Protein AF-A0AAW1V9N7-F1 (afdb_monomer_lite)

Secondary structure (DSSP, 8-state):
----------GGGGT-SS-----------HHHHHHHHHHHHHHHHTT-SEEEEETTEEEEESSTTSPEEE--SHHHHHHTS-TT-------------

pLDDT: mean 79.43, std 17.65, range [34.47, 94.75]

Organism: NCBI:txid420089

Foldseek 3Di:
DDPDDDDQDFVVVVPDPDGDHDDDDDDDDPQRVVQLVVLVVLCVVVVWPDWDDDPNWTWTHRDPPGDIDTPPDVVSSVVPDPPPDDDDDDPPDDDDD

Structure (mmCIF, N/CA/C/O backbone):
data_AF-A0AAW1V9N7-F1
#
_entry.id   AF-A0AAW1V9N7-F1
#
loop_
_atom_site.group_PDB
_atom_site.id
_atom_site.type_symbol
_atom_site.label_atom_id
_atom_site.label_alt_id
_atom_site.label_comp_id
_atom_site.label_asym_id
_atom_site.label_entity_id
_atom_site.label_seq_id
_atom_site.pdbx_PDB_ins_code
_atom_site.Cartn_x
_atom_site.Cartn_y
_atom_site.Cartn_z
_atom_site.occupancy
_atom_site.B_iso_or_equiv
_atom_site.auth_seq_id
_atom_site.auth_comp_id
_atom_site.auth_asym_id
_atom_site.auth_atom_id
_atom_site.pdbx_PDB_model_num
ATOM 1 N N . MET A 1 1 ? -7.990 -25.483 -17.484 1.00 49.41 1 MET A N 1
ATOM 2 C CA . MET A 1 1 ? -7.209 -24.223 -17.554 1.00 49.41 1 MET A CA 1
ATOM 3 C C . MET A 1 1 ? -5.868 -24.435 -16.861 1.00 49.41 1 MET A C 1
ATOM 5 O O . MET A 1 1 ? -5.858 -24.711 -15.670 1.00 49.41 1 MET A O 1
ATOM 9 N N . ARG A 1 2 ? -4.748 -24.398 -17.596 1.00 61.03 2 ARG A N 1
ATOM 10 C CA . ARG A 1 2 ? -3.393 -24.597 -17.045 1.00 61.03 2 ARG A CA 1
ATOM 11 C C . ARG A 1 2 ? -2.951 -23.298 -16.363 1.00 61.03 2 ARG A C 1
ATOM 13 O O . ARG A 1 2 ? -2.972 -22.249 -17.003 1.00 61.03 2 ARG A O 1
ATOM 20 N N . ALA A 1 3 ? -2.594 -23.341 -15.080 1.00 64.31 3 ALA A N 1
ATOM 21 C CA . ALA A 1 3 ? -2.086 -22.161 -14.382 1.00 64.31 3 ALA A CA 1
ATOM 22 C C . ALA A 1 3 ? -0.810 -21.651 -15.079 1.00 64.31 3 ALA A C 1
ATOM 24 O O . ALA A 1 3 ? 0.082 -22.443 -15.393 1.00 64.31 3 ALA A O 1
ATOM 25 N N . LYS A 1 4 ? -0.720 -20.340 -15.350 1.00 68.94 4 LYS A N 1
ATOM 26 C CA . LYS A 1 4 ? 0.487 -19.730 -15.929 1.00 68.94 4 LYS A CA 1
ATOM 27 C C . LYS A 1 4 ? 1.657 -19.944 -14.965 1.00 68.94 4 LYS A C 1
ATOM 29 O O . LYS A 1 4 ? 1.664 -19.391 -13.867 1.00 68.94 4 LYS A O 1
ATOM 34 N N . LYS A 1 5 ? 2.647 -20.738 -15.382 1.00 70.62 5 LYS A N 1
ATOM 35 C CA . LYS A 1 5 ? 3.919 -20.888 -14.666 1.00 70.62 5 LYS A CA 1
ATOM 36 C C . LYS A 1 5 ? 4.591 -19.514 -14.619 1.00 70.62 5 LYS A C 1
ATOM 38 O O . LYS A 1 5 ? 4.844 -18.925 -15.667 1.00 70.62 5 LYS A O 1
ATOM 43 N N . ARG A 1 6 ? 4.850 -18.994 -13.417 1.00 66.56 6 ARG A N 1
ATOM 44 C CA . ARG A 1 6 ? 5.664 -17.784 -13.242 1.00 66.56 6 ARG A CA 1
ATOM 45 C C . ARG A 1 6 ? 7.104 -18.166 -13.570 1.00 66.56 6 ARG A C 1
ATOM 47 O O . ARG A 1 6 ? 7.724 -18.908 -12.817 1.00 66.56 6 ARG A O 1
ATOM 54 N N . ILE A 1 7 ? 7.583 -17.743 -14.733 1.00 70.50 7 ILE A N 1
ATOM 55 C CA . ILE A 1 7 ? 8.981 -17.902 -15.133 1.00 70.50 7 ILE A CA 1
ATOM 56 C C . ILE A 1 7 ? 9.715 -16.652 -14.650 1.00 70.50 7 ILE A C 1
ATOM 58 O O . ILE A 1 7 ? 9.195 -15.545 -14.792 1.00 70.50 7 ILE A O 1
ATOM 62 N N . SER A 1 8 ? 10.882 -16.836 -14.036 1.00 71.12 8 SER A N 1
ATOM 63 C CA . SER A 1 8 ? 11.774 -15.720 -13.733 1.00 71.12 8 SER A CA 1
ATOM 64 C C . SER A 1 8 ? 12.434 -15.290 -15.036 1.00 71.12 8 SER A C 1
ATOM 66 O O . SER A 1 8 ? 13.284 -16.015 -15.546 1.00 71.12 8 SER A O 1
ATOM 68 N N . LEU A 1 9 ? 11.995 -14.159 -15.587 1.00 75.06 9 LEU A N 1
ATOM 69 C CA . LEU A 1 9 ? 12.609 -13.567 -16.770 1.00 75.06 9 LEU A CA 1
ATOM 70 C C . LEU A 1 9 ? 14.000 -13.056 -16.390 1.00 75.06 9 LEU A C 1
ATOM 72 O O . LEU A 1 9 ? 14.134 -12.249 -15.470 1.00 75.06 9 LEU A O 1
ATOM 76 N N . ASN A 1 10 ? 15.024 -13.543 -17.077 1.00 82.44 10 ASN A N 1
ATOM 77 C CA . ASN A 1 10 ? 16.411 -13.127 -16.891 1.00 82.44 10 ASN A CA 1
ATOM 78 C C . ASN A 1 10 ? 16.929 -12.444 -18.167 1.00 82.44 10 ASN A C 1
ATOM 80 O O . ASN A 1 10 ? 16.306 -12.528 -19.226 1.00 82.44 10 ASN A O 1
ATOM 84 N N . SER A 1 11 ? 18.074 -11.761 -18.096 1.00 84.50 11 SER A N 1
ATOM 85 C CA . SER A 1 11 ? 18.609 -11.050 -19.267 1.00 84.50 11 SER A CA 1
ATOM 86 C C . SER A 1 11 ? 18.902 -11.963 -20.476 1.00 84.50 11 SER A C 1
ATOM 88 O O . SER A 1 11 ? 18.823 -11.491 -21.608 1.00 84.50 11 SER A O 1
ATOM 90 N N . ARG A 1 12 ? 19.148 -13.271 -20.301 1.00 85.56 12 ARG A N 1
ATOM 91 C CA . ARG A 1 12 ? 19.338 -14.187 -21.445 1.00 85.56 12 ARG A CA 1
ATOM 92 C C . ARG A 1 12 ? 18.053 -14.431 -22.226 1.00 85.56 12 ARG A C 1
ATOM 94 O O . ARG A 1 12 ? 18.124 -14.586 -23.440 1.00 85.56 12 ARG A O 1
ATOM 101 N N . ASP A 1 13 ? 16.893 -14.394 -21.567 1.00 83.31 13 ASP A N 1
ATOM 102 C CA . ASP A 1 13 ? 15.589 -14.537 -22.237 1.00 83.31 13 ASP A CA 1
ATOM 103 C C . ASP A 1 13 ? 15.323 -13.389 -23.233 1.00 83.31 13 ASP A C 1
ATOM 105 O O . ASP A 1 13 ? 14.473 -13.508 -24.112 1.00 83.31 13 ASP A O 1
ATOM 109 N N . TYR A 1 14 ? 16.080 -12.292 -23.117 1.00 81.75 14 TYR A N 1
ATOM 110 C CA . TYR A 1 14 ? 16.040 -11.126 -24.000 1.00 81.75 14 TYR A CA 1
ATOM 111 C C . TYR A 1 14 ? 17.267 -11.008 -24.922 1.00 81.75 14 TYR A C 1
ATOM 113 O O . TYR A 1 14 ? 17.437 -9.982 -25.576 1.00 81.75 14 TYR A O 1
ATOM 121 N N . GLY A 1 15 ? 18.120 -12.037 -24.994 1.00 87.00 15 GLY A N 1
ATOM 122 C CA . GLY A 1 15 ? 19.271 -12.078 -25.904 1.00 87.00 15 GLY A CA 1
ATOM 123 C C . GLY A 1 15 ? 20.546 -11.411 -25.382 1.00 87.00 15 GLY A C 1
ATOM 124 O O . GLY A 1 15 ? 21.492 -11.241 -26.147 1.00 87.00 15 GLY A O 1
ATOM 125 N N . PHE A 1 16 ? 20.613 -11.047 -24.097 1.00 86.50 16 PHE A N 1
ATOM 126 C CA . PHE A 1 16 ? 21.859 -10.568 -23.498 1.00 86.50 16 PHE A CA 1
ATOM 127 C C . PHE A 1 16 ? 22.771 -11.744 -23.125 1.00 86.50 16 PHE A C 1
ATOM 129 O O . PHE A 1 16 ? 22.327 -12.740 -22.555 1.00 86.50 16 PHE A O 1
ATOM 136 N N . GLU A 1 17 ? 24.072 -11.609 -23.386 1.00 86.75 17 GLU A N 1
ATOM 137 C CA . GLU A 1 17 ? 25.061 -12.667 -23.117 1.00 86.75 17 GLU A CA 1
ATOM 138 C C . GLU A 1 17 ? 25.212 -12.981 -21.618 1.00 86.75 17 GLU A C 1
ATOM 140 O O . GLU A 1 17 ? 25.425 -14.128 -21.211 1.00 86.75 17 GLU A O 1
ATOM 145 N N . LYS A 1 18 ? 25.084 -11.955 -20.768 1.00 84.00 18 LYS A N 1
ATOM 146 C CA . LYS A 1 18 ? 25.274 -12.068 -19.318 1.00 84.00 18 LYS A CA 1
ATOM 147 C C . LYS A 1 18 ? 23.965 -12.385 -18.603 1.00 84.00 18 LYS A C 1
ATOM 149 O O . LYS A 1 18 ? 22.918 -11.823 -18.907 1.00 84.00 18 LYS A O 1
ATOM 154 N N . HIS A 1 19 ? 24.052 -13.260 -17.603 1.00 82.19 19 HIS A N 1
ATOM 155 C CA . HIS A 1 19 ? 22.944 -13.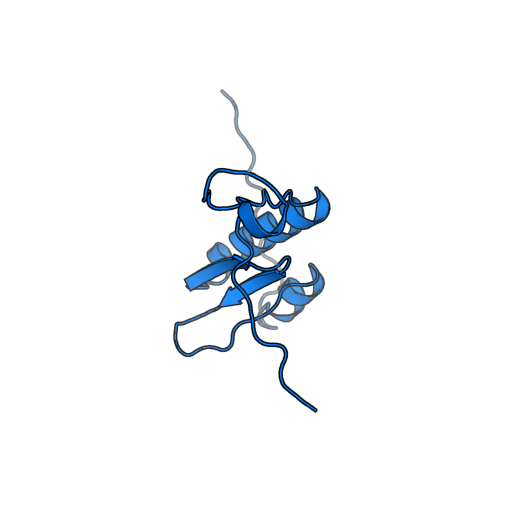555 -16.701 1.00 82.19 19 HIS A CA 1
ATOM 156 C C . HIS A 1 19 ? 22.864 -12.473 -15.620 1.00 82.19 19 HIS A C 1
ATOM 158 O O . HIS A 1 19 ? 23.491 -12.598 -14.568 1.00 82.19 19 HIS A O 1
ATOM 164 N N . ASN A 1 20 ? 22.109 -11.415 -15.901 1.00 85.44 20 ASN A N 1
ATOM 165 C CA . ASN A 1 20 ? 21.827 -10.358 -14.939 1.00 85.44 20 ASN A CA 1
ATOM 166 C C . ASN A 1 20 ? 20.358 -10.414 -14.505 1.00 85.44 20 ASN A C 1
ATOM 168 O O . ASN A 1 20 ? 19.480 -10.854 -15.257 1.00 85.44 20 ASN A O 1
ATOM 172 N N . ASP A 1 21 ? 20.108 -9.939 -13.289 1.00 82.00 21 ASP A N 1
ATOM 173 C CA . ASP A 1 21 ? 18.756 -9.711 -12.801 1.00 82.00 21 ASP A CA 1
ATOM 174 C C . ASP A 1 21 ? 18.168 -8.470 -13.479 1.00 82.00 21 ASP A C 1
ATOM 176 O O . ASP A 1 21 ? 18.833 -7.441 -13.639 1.00 82.00 21 ASP A O 1
ATOM 180 N N . ILE A 1 22 ? 16.905 -8.567 -13.894 1.00 80.50 22 ILE A N 1
ATOM 181 C CA . ILE A 1 22 ? 16.182 -7.449 -14.498 1.00 80.50 22 ILE A CA 1
ATOM 182 C C . ILE A 1 22 ? 15.477 -6.682 -13.383 1.00 80.50 22 ILE A C 1
ATOM 184 O O . ILE A 1 22 ? 14.539 -7.182 -12.761 1.00 80.50 22 ILE A O 1
ATOM 188 N N . TYR A 1 23 ? 15.902 -5.441 -13.162 1.00 77.25 23 TYR A N 1
ATOM 189 C CA . TYR A 1 23 ? 15.232 -4.526 -12.246 1.00 77.25 23 TYR A CA 1
ATOM 190 C C . TYR A 1 23 ? 14.215 -3.683 -13.011 1.00 77.25 23 TYR A C 1
ATOM 192 O O . TYR A 1 23 ? 14.550 -3.010 -13.985 1.00 77.25 23 TYR A O 1
ATOM 200 N N . LEU A 1 24 ? 12.963 -3.708 -12.558 1.00 70.88 24 LEU A N 1
ATOM 201 C CA . LEU A 1 24 ? 11.916 -2.825 -13.057 1.00 70.88 24 LEU A CA 1
ATOM 202 C C . LEU A 1 24 ? 11.714 -1.693 -12.055 1.00 70.88 24 LEU A C 1
ATOM 204 O O . LEU A 1 24 ? 11.283 -1.920 -10.923 1.00 70.88 24 LEU A O 1
ATOM 208 N N . ASN A 1 25 ? 11.999 -0.466 -12.484 1.00 71.44 25 ASN A N 1
ATOM 209 C CA . ASN A 1 25 ? 11.641 0.714 -11.711 1.00 71.44 25 ASN A CA 1
ATOM 210 C C . ASN A 1 25 ? 10.133 0.944 -11.849 1.00 71.44 25 ASN A C 1
ATOM 212 O O . ASN A 1 25 ? 9.621 1.187 -12.939 1.00 71.44 25 ASN A O 1
ATOM 216 N N . HIS A 1 26 ? 9.407 0.838 -10.738 1.00 69.00 26 HIS A N 1
ATOM 217 C CA . HIS A 1 26 ? 7.993 1.191 -10.695 1.00 69.00 26 HIS A CA 1
ATOM 218 C C . HIS A 1 26 ? 7.844 2.688 -10.427 1.00 69.00 26 HIS A C 1
ATOM 220 O O . HIS A 1 26 ? 7.809 3.114 -9.271 1.00 69.00 26 HIS A O 1
ATOM 226 N N . ASP A 1 27 ? 7.707 3.478 -11.488 1.00 75.88 27 ASP A N 1
ATOM 227 C CA . ASP A 1 27 ? 7.331 4.880 -11.345 1.00 75.88 27 ASP A CA 1
ATOM 228 C C . ASP A 1 27 ? 5.850 4.977 -10.975 1.00 75.88 27 ASP A C 1
ATOM 230 O O . ASP A 1 27 ? 4.948 4.579 -11.716 1.00 75.88 27 ASP A O 1
ATOM 234 N N . MET A 1 28 ? 5.581 5.492 -9.778 1.00 81.06 28 MET A N 1
ATOM 235 C CA . MET A 1 28 ? 4.221 5.816 -9.371 1.00 81.06 28 MET A CA 1
ATOM 236 C C . MET A 1 28 ? 3.788 7.098 -10.080 1.00 81.06 28 MET A C 1
ATOM 238 O O . MET A 1 28 ? 4.476 8.117 -9.984 1.00 81.06 28 MET A O 1
ATOM 242 N N . SER A 1 29 ? 2.611 7.089 -10.711 1.00 87.19 29 SER A N 1
ATOM 243 C CA . SER A 1 29 ? 1.999 8.326 -11.204 1.00 87.19 29 SER A CA 1
ATOM 244 C C . SER A 1 29 ? 1.768 9.306 -10.050 1.00 87.19 29 SER A C 1
ATOM 246 O O . SER A 1 29 ? 1.641 8.900 -8.890 1.00 87.19 29 SER A O 1
ATOM 248 N N . TYR A 1 30 ? 1.683 10.602 -10.357 1.00 89.50 30 TYR A N 1
ATOM 249 C CA . TYR A 1 30 ? 1.440 11.639 -9.350 1.00 89.50 30 TYR A CA 1
ATOM 250 C C . TYR A 1 30 ? 0.218 11.324 -8.469 1.00 89.50 30 TYR A C 1
ATOM 252 O O . TYR A 1 30 ? 0.296 11.390 -7.241 1.00 89.50 30 TYR A O 1
ATOM 260 N N . GLU A 1 31 ? -0.879 10.877 -9.085 1.00 89.69 31 GLU A N 1
ATOM 261 C CA . GLU A 1 31 ? -2.102 10.490 -8.375 1.00 89.69 31 GLU A CA 1
ATOM 262 C C . GLU A 1 31 ? -1.886 9.288 -7.448 1.00 89.69 31 GLU A C 1
ATOM 264 O O . GLU A 1 31 ? -2.349 9.281 -6.306 1.00 89.69 31 GLU A O 1
ATOM 269 N N . THR A 1 32 ? -1.123 8.281 -7.887 1.00 89.81 32 THR A N 1
ATO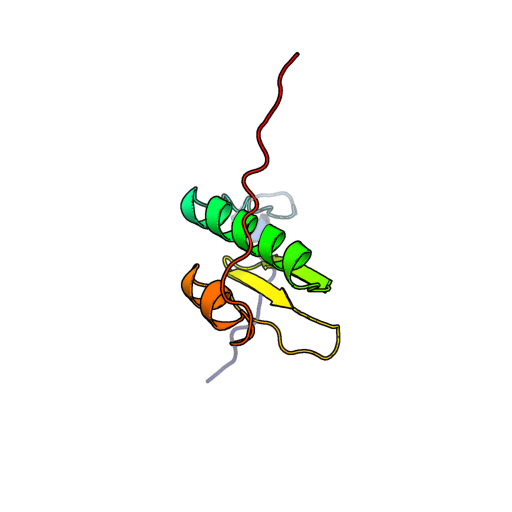M 270 C CA . THR A 1 32 ? -0.779 7.128 -7.041 1.00 89.81 32 THR A CA 1
ATOM 271 C C . THR A 1 32 ? 0.118 7.536 -5.873 1.00 89.81 32 THR A C 1
ATOM 273 O O . THR A 1 32 ? -0.113 7.098 -4.747 1.00 89.81 32 THR A O 1
ATOM 276 N N . GLN A 1 33 ? 1.100 8.417 -6.093 1.00 91.00 33 GLN A N 1
ATOM 277 C CA . GLN A 1 33 ? 1.948 8.940 -5.016 1.00 91.00 33 GLN A CA 1
ATOM 278 C C . GLN A 1 33 ? 1.130 9.721 -3.983 1.00 91.00 33 GLN A C 1
ATOM 280 O O . GLN A 1 33 ? 1.315 9.543 -2.774 1.00 91.00 33 GLN A O 1
ATOM 285 N N . LYS A 1 34 ? 0.198 10.559 -4.450 1.00 93.44 34 LYS A N 1
ATOM 286 C CA . LYS A 1 34 ? -0.725 11.313 -3.599 1.00 93.44 34 LYS A CA 1
ATOM 287 C C . LYS A 1 34 ? -1.598 10.372 -2.769 1.00 93.44 34 LYS A C 1
ATOM 289 O O . LYS A 1 34 ? -1.610 10.490 -1.542 1.00 93.44 34 LYS A O 1
ATOM 294 N N . LEU A 1 35 ? -2.227 9.382 -3.401 1.00 93.31 35 LEU A N 1
ATOM 295 C CA . LEU A 1 35 ? -3.050 8.387 -2.712 1.00 93.31 35 LEU A CA 1
ATOM 296 C C . LEU A 1 35 ? -2.233 7.560 -1.707 1.00 93.31 35 LEU A C 1
ATOM 298 O O . LEU A 1 35 ? -2.695 7.275 -0.603 1.00 93.31 35 LEU A O 1
ATOM 302 N N . PHE A 1 36 ? -0.989 7.211 -2.039 1.00 93.25 36 PHE A N 1
ATOM 303 C CA . PHE A 1 36 ? -0.118 6.470 -1.129 1.00 93.25 36 PHE A CA 1
ATOM 304 C C . PHE A 1 36 ? 0.286 7.305 0.091 1.00 93.25 36 PHE A C 1
ATOM 306 O O . PHE A 1 36 ? 0.345 6.796 1.216 1.00 93.25 36 PHE A O 1
ATOM 313 N N . LYS A 1 37 ? 0.512 8.609 -0.099 1.00 93.25 37 LYS A N 1
ATOM 314 C CA . LYS A 1 37 ? 0.741 9.555 0.998 1.00 93.25 37 LYS A CA 1
ATOM 315 C C . LYS A 1 37 ? -0.486 9.659 1.906 1.00 93.25 37 LYS A C 1
ATOM 317 O O . LYS A 1 37 ? -0.335 9.617 3.126 1.00 93.25 37 LYS A O 1
ATOM 322 N N . GLU A 1 38 ? -1.684 9.734 1.332 1.00 93.12 38 GLU A N 1
ATOM 323 C CA . GLU A 1 38 ? -2.945 9.723 2.082 1.00 93.12 38 GLU A CA 1
ATOM 324 C C . GLU A 1 38 ? -3.126 8.417 2.866 1.00 93.12 38 GLU A C 1
ATOM 326 O O . GLU A 1 38 ? -3.391 8.462 4.066 1.00 93.12 38 GLU A O 1
ATOM 331 N N . ALA A 1 39 ? -2.863 7.261 2.252 1.00 93.69 39 ALA A N 1
ATOM 332 C CA . ALA A 1 39 ? -2.918 5.962 2.923 1.00 93.69 39 ALA A CA 1
ATOM 333 C C . ALA A 1 39 ? -1.916 5.860 4.091 1.00 93.69 39 ALA A C 1
ATOM 335 O O . ALA A 1 39 ? -2.239 5.324 5.153 1.00 93.69 39 ALA A O 1
ATOM 336 N N . ARG A 1 40 ? -0.706 6.419 3.949 1.00 93.62 40 ARG A N 1
ATOM 337 C CA . ARG A 1 40 ? 0.284 6.496 5.040 1.00 93.62 40 ARG A CA 1
ATOM 338 C C . ARG A 1 40 ? -0.150 7.429 6.169 1.00 93.62 40 ARG A C 1
ATOM 340 O O . ARG A 1 40 ? 0.127 7.133 7.331 1.00 93.62 40 ARG A O 1
ATOM 347 N N . ASN A 1 41 ? -0.814 8.536 5.852 1.00 93.75 41 ASN A N 1
ATOM 348 C CA . ASN A 1 41 ? -1.386 9.420 6.867 1.00 93.75 41 ASN A CA 1
ATOM 349 C C . ASN A 1 41 ? -2.529 8.716 7.602 1.00 93.75 41 ASN A C 1
ATOM 351 O O . ASN A 1 41 ? -2.524 8.674 8.828 1.00 93.75 41 ASN A O 1
ATOM 355 N N . PHE A 1 42 ? -3.427 8.066 6.861 1.00 92.62 42 PHE A N 1
ATOM 356 C CA . PHE A 1 42 ? -4.510 7.255 7.407 1.00 92.62 42 PHE A CA 1
ATOM 357 C C . PHE A 1 42 ? -3.981 6.159 8.339 1.00 92.62 42 PHE A C 1
ATOM 359 O O . PHE A 1 42 ? -4.503 5.974 9.436 1.00 92.62 42 PHE A O 1
ATOM 366 N N . LYS A 1 43 ? -2.878 5.496 7.960 1.00 93.44 43 LYS A N 1
ATOM 367 C CA . LYS A 1 43 ? -2.200 4.516 8.816 1.00 93.44 43 LYS A CA 1
ATOM 368 C C . LYS A 1 43 ? -1.870 5.095 10.194 1.00 93.44 43 LYS A C 1
ATOM 370 O O . LYS A 1 43 ? -2.139 4.443 11.199 1.00 93.44 43 LYS A O 1
ATOM 375 N N . LYS A 1 44 ? -1.290 6.299 10.231 1.00 91.25 44 LYS A N 1
ATOM 376 C CA . LYS A 1 44 ? -0.915 6.987 11.476 1.00 91.25 44 LYS A CA 1
ATOM 377 C C . LYS A 1 44 ? -2.142 7.434 12.270 1.00 91.25 44 LYS A C 1
ATOM 379 O O . LYS A 1 44 ? -2.161 7.255 13.479 1.00 91.25 44 LYS A O 1
ATOM 384 N N . SER A 1 45 ? -3.155 7.977 11.597 1.00 90.94 45 SER A N 1
ATOM 385 C CA . SER A 1 45 ? -4.372 8.492 12.237 1.00 90.94 45 SER A CA 1
ATOM 386 C C . SER A 1 45 ? -5.251 7.395 12.841 1.00 90.94 45 SER A C 1
ATOM 388 O O . SER A 1 45 ? -5.811 7.594 13.909 1.00 90.94 45 SER A O 1
ATOM 390 N N . TYR A 1 46 ? -5.351 6.234 12.189 1.00 89.06 46 TYR A N 1
ATOM 391 C CA . TYR A 1 46 ? -6.263 5.150 12.585 1.00 89.06 46 TYR A CA 1
ATOM 392 C C . TYR A 1 46 ? -5.539 3.895 13.095 1.00 89.06 46 TYR A C 1
ATOM 394 O O . TYR A 1 46 ? -6.127 2.814 13.170 1.00 89.06 46 TYR A O 1
ATOM 402 N N . ASN A 1 47 ? -4.257 4.036 13.439 1.00 88.75 47 ASN A N 1
ATOM 403 C CA . ASN A 1 47 ? -3.427 3.006 14.061 1.00 88.75 47 ASN A CA 1
ATOM 404 C C . ASN A 1 47 ? -3.358 1.680 13.269 1.00 88.75 47 ASN A C 1
ATOM 406 O O . ASN A 1 47 ? -3.488 0.587 13.825 1.00 88.75 47 ASN A O 1
ATOM 410 N N . TYR A 1 48 ? -3.173 1.768 11.948 1.00 92.38 48 TYR A N 1
ATOM 411 C CA . TYR A 1 48 ? -2.900 0.589 11.120 1.00 92.38 48 TYR A CA 1
ATOM 412 C C . TYR A 1 48 ? -1.423 0.207 11.237 1.00 92.38 48 TYR A C 1
ATOM 414 O O . TYR A 1 48 ? -0.540 1.066 11.240 1.00 92.38 48 TYR A O 1
ATOM 422 N N . LYS A 1 49 ? -1.121 -1.093 11.272 1.00 92.62 49 LYS A N 1
ATOM 423 C CA . LYS A 1 49 ? 0.264 -1.569 11.380 1.00 92.62 49 LYS A CA 1
ATOM 424 C C . LYS A 1 49 ? 1.019 -1.460 10.052 1.00 92.62 49 LYS A C 1
ATOM 426 O O . LYS A 1 49 ? 2.175 -1.029 10.034 1.00 92.62 49 LYS A O 1
ATOM 431 N N . PHE A 1 50 ? 0.368 -1.741 8.922 1.00 92.75 50 PHE A N 1
ATOM 432 C CA . PHE A 1 50 ? 1.047 -1.841 7.626 1.00 92.75 50 PHE A CA 1
ATOM 433 C C . PHE A 1 50 ? 0.388 -0.988 6.538 1.00 92.75 50 PHE A C 1
ATOM 435 O O . PHE A 1 50 ? -0.836 -0.946 6.419 1.00 92.75 50 PHE A O 1
ATOM 442 N N . ALA A 1 51 ? 1.230 -0.331 5.736 1.00 94.31 51 ALA A N 1
ATOM 443 C CA . ALA A 1 51 ? 0.866 0.392 4.520 1.00 94.31 51 ALA A CA 1
ATOM 444 C C . ALA A 1 51 ? 2.019 0.251 3.518 1.00 94.31 51 ALA A C 1
ATOM 446 O O . ALA A 1 51 ? 3.132 0.693 3.819 1.00 94.31 51 ALA A O 1
ATOM 447 N N . TRP A 1 52 ? 1.784 -0.370 2.364 1.00 93.38 52 TRP A N 1
ATOM 448 C CA . TRP A 1 52 ? 2.826 -0.621 1.365 1.00 93.38 52 TRP A CA 1
ATOM 449 C C . TRP A 1 52 ? 2.270 -0.576 -0.059 1.00 93.38 52 TRP A C 1
ATOM 451 O O . TRP A 1 52 ? 1.058 -0.556 -0.266 1.00 93.38 52 TRP A O 1
ATOM 461 N N . PHE A 1 53 ? 3.175 -0.517 -1.031 1.00 90.88 53 PHE A N 1
ATOM 462 C CA . PHE A 1 53 ? 2.865 -0.542 -2.454 1.00 90.88 53 PHE A CA 1
ATOM 463 C C . PHE A 1 53 ? 3.479 -1.804 -3.064 1.00 90.88 53 PHE A C 1
ATOM 465 O O . PHE A 1 53 ? 4.641 -2.104 -2.798 1.00 90.88 53 PHE A O 1
ATOM 472 N N . SER A 1 54 ? 2.698 -2.569 -3.822 1.00 89.00 54 SER A N 1
ATOM 473 C CA . SER A 1 54 ? 3.143 -3.809 -4.468 1.00 89.00 54 SER A CA 1
ATOM 474 C C . SER A 1 54 ? 2.261 -4.103 -5.679 1.00 89.00 54 SER A C 1
ATOM 476 O O . SER A 1 54 ? 1.049 -3.902 -5.612 1.00 89.00 54 SER A O 1
ATOM 478 N N . ASP A 1 55 ? 2.861 -4.537 -6.791 1.00 85.00 55 ASP A N 1
ATOM 479 C CA . ASP A 1 55 ? 2.167 -4.886 -8.042 1.00 85.00 55 ASP A CA 1
ATOM 480 C C . ASP A 1 55 ? 1.191 -3.800 -8.541 1.00 85.00 55 ASP A C 1
ATOM 482 O O . ASP A 1 55 ? 0.075 -4.092 -8.979 1.00 85.00 55 ASP A O 1
ATOM 486 N N . GLY A 1 56 ? 1.574 -2.524 -8.418 1.00 85.50 56 GLY A N 1
ATOM 487 C CA . GLY A 1 56 ? 0.723 -1.395 -8.813 1.00 85.50 56 GLY A CA 1
ATOM 488 C C . GLY A 1 56 ? -0.417 -1.077 -7.838 1.00 85.50 56 GLY A C 1
ATOM 489 O O . GLY A 1 56 ? -1.276 -0.254 -8.148 1.00 85.50 56 GLY A O 1
ATOM 490 N N . LYS A 1 57 ? -0.464 -1.727 -6.671 1.00 90.31 57 LYS A N 1
ATOM 491 C CA . LYS A 1 57 ? -1.563 -1.626 -5.705 1.00 90.31 57 LYS A CA 1
ATOM 492 C C . LYS A 1 57 ? -1.078 -1.047 -4.388 1.00 90.31 57 LYS A C 1
ATOM 494 O O . LYS A 1 57 ? -0.054 -1.458 -3.846 1.00 90.31 57 LYS A O 1
ATOM 499 N N . ILE A 1 58 ? -1.868 -0.129 -3.839 1.00 93.62 58 ILE A N 1
ATOM 500 C CA . ILE A 1 58 ? -1.669 0.387 -2.485 1.00 93.62 58 ILE A CA 1
ATOM 501 C C . ILE A 1 58 ? -2.440 -0.506 -1.519 1.00 93.62 58 ILE A C 1
ATOM 503 O O . ILE A 1 58 ? -3.652 -0.687 -1.648 1.00 93.62 58 ILE A O 1
ATOM 507 N N . LEU A 1 59 ? -1.735 -1.065 -0.544 1.00 94.25 59 LEU A N 1
ATOM 508 C CA . LEU A 1 59 ? -2.270 -2.033 0.401 1.00 94.25 59 LEU A CA 1
ATOM 509 C C . LEU A 1 59 ? -2.174 -1.484 1.827 1.00 94.25 59 LEU A C 1
ATOM 511 O O . LEU A 1 59 ? -1.153 -0.925 2.231 1.00 94.25 59 LEU A O 1
ATOM 515 N N . LEU A 1 60 ? -3.253 -1.655 2.588 1.00 94.06 60 LEU A N 1
ATOM 516 C CA . LEU A 1 60 ? -3.363 -1.304 4.001 1.00 94.06 60 LEU A CA 1
ATOM 517 C C . LEU A 1 60 ? -3.752 -2.533 4.814 1.00 94.06 60 LEU A C 1
ATOM 519 O O . LEU A 1 60 ? -4.574 -3.342 4.390 1.00 94.06 60 LEU A O 1
ATOM 523 N N . ARG A 1 61 ? -3.199 -2.657 6.020 1.00 94.25 61 ARG A N 1
ATOM 524 C CA . ARG A 1 61 ? -3.547 -3.750 6.931 1.00 94.25 61 ARG A CA 1
ATOM 525 C C . ARG A 1 61 ? -3.487 -3.293 8.382 1.00 94.25 61 ARG A C 1
ATOM 527 O O . ARG A 1 61 ? -2.499 -2.693 8.810 1.00 94.25 61 ARG A O 1
ATOM 534 N N . LYS A 1 62 ? -4.553 -3.576 9.137 1.00 90.75 62 LYS A N 1
ATOM 535 C CA . LYS A 1 62 ? -4.699 -3.103 10.521 1.00 90.75 62 LYS A CA 1
ATOM 536 C C . LYS A 1 62 ? -3.786 -3.862 11.488 1.00 90.75 62 LYS A C 1
ATOM 538 O O . LYS A 1 62 ? -2.951 -3.235 12.127 1.00 90.75 62 LYS A O 1
ATOM 543 N N . LYS A 1 63 ? -3.900 -5.192 11.546 1.00 92.38 63 LYS A N 1
ATOM 544 C CA . LYS A 1 63 ? -3.048 -6.112 12.327 1.00 92.38 63 LYS A CA 1
ATOM 545 C C . LYS A 1 63 ? -2.596 -7.297 11.461 1.00 92.38 63 LYS A C 1
ATOM 547 O O . LYS A 1 63 ? -3.065 -7.442 10.337 1.00 92.38 63 LYS A O 1
ATOM 552 N N . GLU A 1 64 ? -1.717 -8.151 11.977 1.00 90.12 64 GLU A N 1
ATOM 553 C CA . GLU A 1 64 ? -1.197 -9.342 11.273 1.00 90.12 64 GLU A CA 1
ATOM 554 C C . GLU A 1 64 ? -2.227 -10.439 11.000 1.00 90.12 64 GLU A C 1
ATOM 556 O O . GLU A 1 64 ? -1.989 -11.275 10.140 1.00 90.12 64 GLU A O 1
ATOM 561 N N . GLU A 1 65 ? -3.378 -10.416 11.664 1.00 90.62 65 GLU A N 1
ATOM 562 C CA . GLU A 1 65 ? -4.487 -11.349 11.405 1.00 90.62 65 GLU A CA 1
ATOM 563 C C . GLU A 1 65 ? -5.607 -10.687 10.594 1.00 90.62 65 GLU A C 1
ATOM 565 O O . GLU A 1 65 ? -6.499 -11.347 10.074 1.00 90.62 65 GLU A O 1
ATOM 570 N N . SER A 1 66 ? -5.573 -9.358 10.452 1.00 90.44 66 SER A N 1
ATOM 571 C CA . SER A 1 66 ? -6.613 -8.626 9.732 1.00 90.44 66 SER A CA 1
ATOM 572 C C . SER A 1 66 ? -6.499 -8.835 8.219 1.00 90.44 66 SER A C 1
ATOM 574 O O . SER A 1 66 ? -5.383 -9.011 7.710 1.00 90.44 66 SER A O 1
ATOM 576 N N . PRO A 1 67 ? -7.614 -8.743 7.474 1.00 91.62 67 PRO A N 1
ATOM 577 C CA . PRO A 1 67 ? -7.575 -8.774 6.019 1.00 91.62 67 PRO A CA 1
ATOM 578 C C . PRO A 1 67 ? -6.778 -7.589 5.458 1.00 91.62 67 PRO A C 1
ATOM 580 O O . PRO A 1 67 ? -6.730 -6.502 6.045 1.00 91.62 67 PRO A O 1
ATOM 583 N N . VAL A 1 68 ? -6.142 -7.817 4.310 1.00 93.50 68 VAL A N 1
ATOM 584 C CA . VAL A 1 68 ? -5.456 -6.772 3.545 1.00 93.50 68 VAL A CA 1
ATOM 585 C C . VAL A 1 68 ? -6.486 -6.010 2.721 1.00 93.50 68 VAL A C 1
ATOM 587 O O . VAL A 1 68 ? -7.290 -6.599 2.003 1.00 93.50 68 VAL A O 1
ATOM 590 N N . ILE A 1 69 ? -6.443 -4.687 2.811 1.00 93.69 69 ILE A N 1
ATOM 591 C CA . ILE A 1 69 ? -7.354 -3.778 2.128 1.00 93.69 69 ILE A CA 1
ATOM 592 C C . ILE A 1 69 ? -6.608 -3.151 0.958 1.00 93.69 69 ILE A C 1
ATOM 594 O O . ILE A 1 69 ? -5.558 -2.533 1.132 1.00 93.69 69 ILE A O 1
AT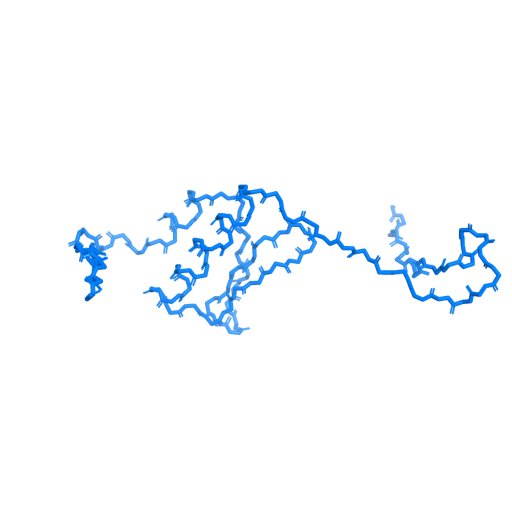OM 598 N N . HIS A 1 70 ? -7.175 -3.281 -0.236 1.00 94.75 70 HIS A N 1
ATOM 599 C CA . HIS A 1 70 ? -6.672 -2.612 -1.425 1.00 94.75 70 HIS A CA 1
ATOM 600 C C . HIS A 1 70 ? -7.284 -1.213 -1.558 1.00 94.75 70 HIS A C 1
ATOM 602 O O . HIS A 1 70 ? -8.484 -1.067 -1.789 1.00 94.75 70 HIS A O 1
ATOM 608 N N . VAL A 1 71 ? -6.443 -0.185 -1.457 1.00 92.88 71 VAL A N 1
ATOM 609 C CA . VAL A 1 71 ? -6.816 1.223 -1.616 1.00 92.88 71 VAL A CA 1
ATOM 610 C C . VAL A 1 71 ? -6.700 1.620 -3.088 1.00 92.88 71 VAL A C 1
ATOM 612 O O . VAL A 1 71 ? -5.657 2.074 -3.546 1.00 92.88 71 VAL A O 1
ATOM 615 N N . LYS A 1 72 ? -7.785 1.432 -3.839 1.00 91.06 72 LYS A N 1
ATOM 616 C CA . LYS A 1 72 ? -7.907 1.876 -5.238 1.00 91.06 72 LYS A CA 1
ATOM 617 C C . LYS A 1 72 ? -8.222 3.368 -5.379 1.00 91.06 72 LYS A C 1
ATOM 619 O O . LYS A 1 72 ? -7.951 3.947 -6.422 1.00 91.06 72 LYS A O 1
ATOM 624 N N . SER A 1 73 ? -8.837 3.974 -4.365 1.00 91.56 73 SER A N 1
ATOM 625 C CA . SER A 1 73 ? -9.245 5.381 -4.375 1.00 91.56 73 SER A CA 1
ATOM 626 C C . SER A 1 73 ? -9.366 5.934 -2.957 1.00 91.56 73 SER A C 1
ATOM 628 O O . SER A 1 73 ? -9.488 5.172 -1.992 1.00 91.56 73 SER A O 1
ATOM 630 N N . ALA A 1 74 ? -9.379 7.264 -2.836 1.00 89.00 74 ALA A N 1
ATOM 631 C CA . ALA A 1 74 ? -9.558 7.958 -1.561 1.00 89.00 74 ALA A CA 1
ATOM 632 C C . ALA A 1 74 ? -10.872 7.569 -0.854 1.00 89.00 74 ALA A C 1
ATOM 634 O O . ALA A 1 74 ? -10.901 7.447 0.368 1.00 89.00 74 ALA A O 1
ATOM 635 N N . ASN A 1 75 ? -11.931 7.251 -1.609 1.00 90.31 75 ASN A N 1
ATOM 636 C C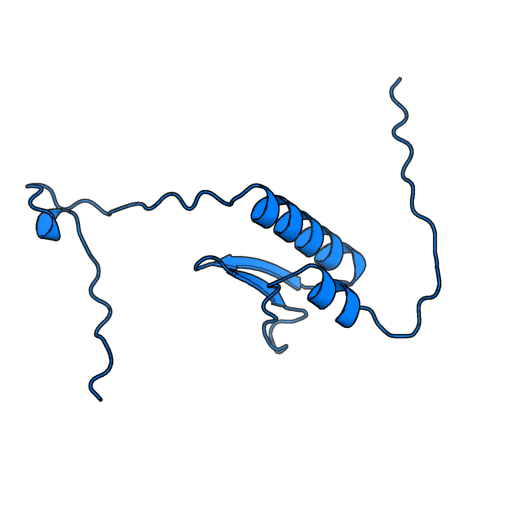A . ASN A 1 75 ? -13.225 6.826 -1.058 1.00 90.31 75 ASN A CA 1
ATOM 637 C C . ASN A 1 75 ? -13.121 5.572 -0.178 1.00 90.31 75 ASN A C 1
ATOM 639 O O . ASN A 1 75 ? -13.884 5.411 0.770 1.00 90.31 75 ASN A O 1
ATOM 643 N N . ILE A 1 76 ? -12.171 4.677 -0.464 1.00 89.69 76 ILE A N 1
ATOM 644 C CA . ILE A 1 76 ? -11.957 3.489 0.369 1.00 89.69 76 ILE A CA 1
ATOM 645 C C . ILE A 1 76 ? -11.440 3.898 1.749 1.00 89.69 76 ILE A C 1
ATOM 647 O O . ILE A 1 76 ? -11.872 3.329 2.745 1.00 89.69 76 ILE A O 1
ATOM 651 N N . LEU A 1 77 ? -10.568 4.908 1.826 1.00 88.12 77 LEU A N 1
ATOM 652 C CA . LEU A 1 77 ? -10.089 5.440 3.102 1.00 88.12 77 LEU A CA 1
ATOM 653 C C . LEU A 1 77 ? -11.228 6.096 3.889 1.00 88.12 77 LEU A C 1
ATOM 655 O O . LEU A 1 77 ? -11.318 5.899 5.096 1.00 88.12 77 LEU A O 1
ATOM 659 N N . GLU A 1 78 ? -12.124 6.815 3.209 1.00 89.62 78 GLU A N 1
ATOM 660 C CA . GLU A 1 78 ? -13.314 7.415 3.826 1.00 89.62 78 GLU A CA 1
ATOM 661 C C . GLU A 1 78 ? -14.256 6.357 4.414 1.00 89.62 78 GLU A C 1
ATOM 663 O O . GLU A 1 78 ? -14.675 6.472 5.563 1.00 89.62 78 GLU A O 1
ATOM 668 N N . ASN A 1 79 ? -14.511 5.271 3.681 1.00 88.62 79 ASN A N 1
ATOM 669 C CA . ASN A 1 79 ? -15.370 4.176 4.144 1.00 88.62 79 ASN A CA 1
ATOM 670 C C . ASN A 1 79 ? -14.787 3.396 5.333 1.00 88.62 79 ASN A C 1
ATOM 672 O O . ASN A 1 79 ? -15.527 2.733 6.058 1.00 88.62 79 ASN A O 1
ATOM 676 N N . LEU A 1 80 ? -13.467 3.450 5.530 1.00 86.25 80 LEU A N 1
ATOM 677 C CA . LEU A 1 80 ? -12.784 2.802 6.651 1.00 86.25 80 LEU A CA 1
ATOM 678 C C . LEU A 1 80 ? -12.782 3.649 7.924 1.00 86.25 80 LEU A C 1
ATOM 680 O O . LEU A 1 80 ? -12.368 3.153 8.977 1.00 86.25 80 LEU A O 1
ATOM 684 N N . LYS A 1 81 ? -13.222 4.909 7.848 1.00 85.50 81 LYS A N 1
ATOM 685 C CA . LYS A 1 81 ? -13.396 5.738 9.036 1.00 85.50 81 LYS A CA 1
ATOM 686 C C . LYS A 1 81 ? -14.549 5.164 9.869 1.00 85.50 81 LYS A C 1
ATOM 688 O O . LYS A 1 81 ? -15.612 4.866 9.322 1.00 85.50 81 LYS A O 1
ATOM 693 N N . PRO A 1 82 ? -14.372 4.986 11.189 1.00 79.38 82 PRO A N 1
ATOM 694 C CA . PRO A 1 82 ? -15.477 4.592 12.051 1.00 79.38 82 PRO A CA 1
ATOM 695 C C . PRO A 1 82 ? -16.589 5.647 11.960 1.00 79.38 82 PRO A C 1
ATOM 697 O O . PRO A 1 82 ? -16.314 6.846 11.963 1.00 79.38 82 PRO A O 1
ATOM 700 N N . LYS A 1 83 ? -17.855 5.212 11.897 1.00 64.56 83 LYS A N 1
ATOM 701 C CA . LYS A 1 83 ? -19.048 6.077 11.749 1.00 64.56 83 LYS A CA 1
ATOM 702 C C . LYS A 1 83 ? -19.304 7.040 12.934 1.00 64.56 83 LYS A C 1
ATOM 704 O O . LYS A 1 83 ? -20.374 7.632 13.008 1.00 64.56 83 LYS A O 1
ATOM 709 N N . SER A 1 84 ? -18.353 7.222 13.851 1.00 55.12 84 SER A N 1
ATOM 710 C CA . SER A 1 84 ? -18.536 7.912 15.134 1.00 55.12 84 SER A CA 1
ATOM 711 C C . SER A 1 84 ? -17.634 9.129 15.375 1.00 55.12 84 SER A C 1
ATOM 713 O O . SER A 1 84 ? -17.564 9.587 16.508 1.00 55.12 84 SER A O 1
ATOM 715 N N . GLU A 1 85 ? -16.985 9.711 14.361 1.00 50.62 85 GLU A N 1
ATOM 716 C CA . GLU A 1 85 ? -16.216 10.958 14.542 1.00 50.62 85 GLU A CA 1
ATOM 717 C C . GLU A 1 85 ? -16.656 12.050 13.561 1.00 50.62 85 GLU A C 1
ATOM 719 O O . GLU A 1 85 ? -16.075 12.287 12.500 1.00 50.62 85 GLU A O 1
ATOM 724 N N . LYS A 1 86 ? -17.716 12.760 13.963 1.00 42.88 86 LYS A N 1
ATOM 725 C CA . LYS A 1 86 ? -17.955 14.137 13.530 1.00 42.88 86 LYS A CA 1
ATOM 726 C C . LYS A 1 86 ? -16.782 14.992 14.030 1.00 42.88 86 LYS A C 1
ATOM 728 O O . LYS A 1 86 ? -16.559 15.055 15.229 1.00 42.88 86 LYS A O 1
ATOM 733 N N . LYS A 1 87 ? -16.093 15.651 13.091 1.00 43.22 87 LYS A N 1
ATOM 734 C CA . LYS A 1 87 ? -15.182 16.807 13.235 1.00 43.22 87 LYS A CA 1
ATOM 735 C C . LYS A 1 87 ? -14.259 16.836 14.468 1.00 43.22 87 LYS A C 1
ATOM 737 O O . LYS A 1 87 ? -14.692 17.226 15.543 1.00 43.22 87 LYS A O 1
ATOM 742 N N . THR A 1 88 ? -12.949 16.758 14.234 1.00 34.47 88 THR A N 1
ATOM 743 C CA . THR A 1 88 ? -12.000 17.660 14.911 1.00 34.47 88 THR A CA 1
ATOM 744 C C . THR A 1 88 ? -10.927 18.167 13.949 1.00 34.47 88 THR A C 1
ATOM 746 O O . THR A 1 88 ? -10.369 17.446 13.124 1.00 34.47 88 THR A O 1
ATOM 749 N N . ASN A 1 89 ? -10.723 19.480 14.036 1.00 39.91 89 ASN A N 1
ATOM 750 C CA . ASN A 1 89 ? -9.792 20.298 13.275 1.00 39.91 89 ASN A CA 1
ATOM 751 C C . ASN A 1 89 ? -8.335 19.868 13.472 1.00 39.91 89 ASN A C 1
ATOM 753 O O . ASN A 1 89 ? -7.913 19.544 14.578 1.00 39.91 89 ASN A O 1
ATOM 757 N N . GLY A 1 90 ? -7.538 20.003 12.411 1.00 39.28 90 GLY A N 1
ATOM 758 C CA . GLY A 1 90 ? -6.096 19.784 12.459 1.00 39.28 90 GLY A CA 1
ATOM 759 C C . GLY A 1 90 ? -5.336 20.522 11.362 1.00 39.28 90 GLY A C 1
ATOM 760 O O . GLY A 1 90 ? -4.449 19.945 10.738 1.00 39.28 90 GLY A O 1
ATOM 761 N N . GLN A 1 91 ? -5.670 21.793 11.109 1.00 43.62 91 GLN A N 1
ATOM 762 C CA . GLN A 1 91 ? -4.762 22.706 10.411 1.00 43.62 91 GLN A CA 1
ATOM 763 C C . GLN A 1 91 ? -3.504 22.889 11.276 1.00 43.62 91 GLN A C 1
ATOM 765 O O . GLN A 1 91 ? -3.472 23.720 12.181 1.00 43.62 91 GLN A O 1
ATOM 770 N N . LYS A 1 92 ? -2.443 22.120 11.011 1.00 37.47 92 LYS A N 1
ATOM 771 C CA . LYS A 1 92 ? -1.107 22.473 11.506 1.00 37.47 92 LYS A CA 1
ATOM 772 C C . LYS A 1 92 ? -0.583 23.644 10.677 1.00 37.47 92 LYS A C 1
ATOM 774 O O . LYS A 1 92 ? -0.060 23.454 9.580 1.00 37.47 92 LYS A O 1
ATOM 779 N N . LYS A 1 93 ? -0.748 24.853 11.227 1.00 38.56 93 LYS A N 1
ATOM 780 C CA . LYS A 1 93 ? -0.014 26.060 10.834 1.00 38.56 93 LYS A CA 1
ATOM 781 C C . LYS A 1 93 ? 1.486 25.742 10.824 1.00 38.56 93 LYS A C 1
ATOM 783 O O . LYS A 1 93 ? 2.040 25.306 11.831 1.00 38.56 93 LYS A O 1
ATOM 788 N N . LYS A 1 94 ? 2.131 25.931 9.672 1.00 36.69 94 LYS A N 1
ATOM 789 C CA . LYS A 1 94 ? 3.589 26.039 9.576 1.00 36.69 94 LYS A CA 1
ATOM 790 C C . LYS A 1 94 ? 3.961 27.432 10.078 1.00 36.69 94 LYS A C 1
ATOM 792 O O . LYS A 1 94 ? 3.744 28.401 9.361 1.00 36.69 94 LYS A O 1
ATOM 797 N N . ASN A 1 95 ? 4.515 27.517 11.281 1.00 36.50 95 ASN A N 1
ATOM 798 C CA . ASN A 1 95 ? 5.299 28.680 11.680 1.00 36.50 95 ASN A CA 1
ATOM 799 C C . ASN A 1 95 ? 6.691 28.497 11.064 1.00 36.50 95 ASN A C 1
ATOM 801 O O . ASN A 1 95 ? 7.331 27.470 11.298 1.00 36.50 95 ASN A O 1
ATOM 805 N N . LYS A 1 96 ? 7.127 29.448 10.237 1.00 47.78 96 LYS A N 1
ATOM 806 C CA . LYS A 1 96 ? 8.519 29.568 9.805 1.00 47.78 96 LYS A CA 1
ATOM 807 C C . LYS A 1 96 ? 9.059 30.836 10.456 1.00 47.78 96 LYS A C 1
ATOM 809 O O . LYS A 1 96 ? 8.449 31.891 10.301 1.00 47.78 96 LYS A O 1
ATOM 814 N N . SER A 1 97 ? 10.089 30.631 11.272 1.00 46.38 97 SER A N 1
ATOM 815 C CA . SER A 1 97 ? 10.899 31.661 11.915 1.00 46.38 97 SER A CA 1
ATOM 816 C C . SER A 1 97 ? 11.739 32.423 10.900 1.00 46.38 97 SER A C 1
ATOM 818 O O . SER A 1 97 ? 11.928 31.884 9.782 1.00 46.38 97 SER A O 1
#

InterPro domains:
  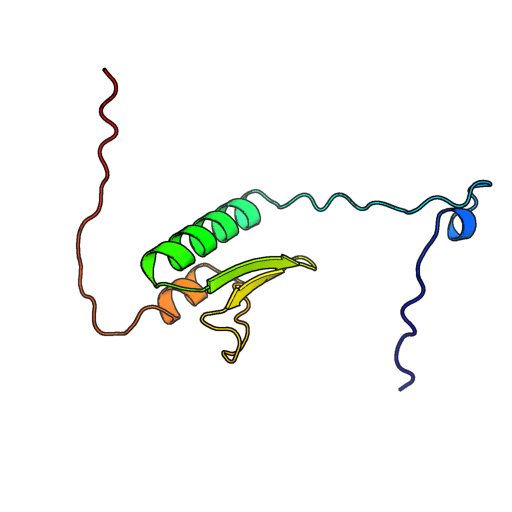IPR057251 FP protein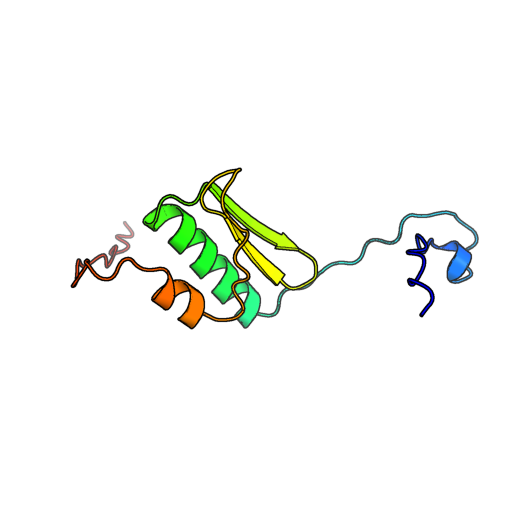, C-terminal domain [PF25298] (31-81)

Radius of gyration: 19.84 Å; chains: 1; bounding box: 44×56×41 Å

Sequence (97 aa):
MRAKKRISLNSRDYGFEKHNDIYLNHDMSYETQKLFKEARNFKKSYNYKFAWFSDGKILLRKKEESPVIHVKSANILENLKPKSEKKTNGQKKKNKS